Protein AF-A0A7R9TCS8-F1 (afdb_monomer_lite)

Structure (mmCIF, N/CA/C/O backbone):
data_AF-A0A7R9TCS8-F1
#
_entry.id   AF-A0A7R9TCS8-F1
#
loop_
_atom_site.group_PDB
_atom_site.id
_atom_site.type_symbol
_atom_site.label_atom_id
_atom_site.label_alt_id
_atom_site.label_comp_id
_atom_site.label_asym_id
_atom_site.label_entity_id
_atom_site.label_seq_id
_atom_site.pdbx_PDB_ins_code
_atom_site.Cartn_x
_atom_site.Cartn_y
_atom_site.Cartn_z
_atom_site.occupancy
_atom_site.B_iso_or_equiv
_atom_site.auth_seq_id
_atom_site.auth_comp_id
_atom_site.auth_asym_id
_atom_site.auth_atom_id
_atom_site.pdbx_PDB_model_num
ATOM 1 N N . ARG A 1 1 ? 1.137 2.058 -12.877 1.00 82.50 1 ARG A N 1
ATOM 2 C CA . ARG A 1 1 ? 1.632 2.777 -11.677 1.00 82.50 1 ARG A CA 1
ATOM 3 C C . ARG A 1 1 ? 0.858 2.220 -10.504 1.00 82.50 1 ARG A C 1
ATOM 5 O O . ARG A 1 1 ? -0.350 2.099 -10.652 1.00 82.50 1 ARG A O 1
ATOM 12 N N . ALA A 1 2 ? 1.526 1.914 -9.405 1.00 85.25 2 ALA A N 1
ATOM 13 C CA . ALA A 1 2 ? 0.893 1.427 -8.183 1.00 85.25 2 ALA A CA 1
ATOM 14 C C . ALA A 1 2 ? 1.321 2.301 -7.000 1.00 85.25 2 ALA A C 1
ATOM 16 O O . ALA A 1 2 ? 2.314 3.033 -7.096 1.00 85.25 2 ALA A O 1
ATOM 17 N N . ARG A 1 3 ? 0.555 2.250 -5.917 1.00 85.56 3 ARG A N 1
ATOM 18 C CA . ARG A 1 3 ? 0.885 2.845 -4.626 1.00 85.56 3 ARG A CA 1
ATOM 19 C C . ARG A 1 3 ? 1.028 1.732 -3.591 1.00 85.56 3 ARG A C 1
ATOM 21 O O . ARG A 1 3 ? 0.314 0.743 -3.680 1.00 85.56 3 ARG A O 1
ATOM 28 N N . GLY A 1 4 ? 1.934 1.895 -2.639 1.00 82.31 4 GLY A N 1
ATOM 29 C CA . GLY A 1 4 ? 2.115 0.989 -1.510 1.00 82.31 4 GLY A CA 1
ATOM 30 C C . GLY A 1 4 ? 2.381 1.741 -0.217 1.00 82.31 4 GLY A C 1
ATOM 31 O O . GLY A 1 4 ? 2.634 2.951 -0.235 1.00 82.31 4 GLY A O 1
ATOM 32 N N . GLU A 1 5 ? 2.355 1.025 0.899 1.00 81.56 5 GLU A N 1
ATOM 33 C CA . GLU A 1 5 ? 2.994 1.482 2.130 1.00 81.56 5 GLU A CA 1
ATOM 34 C C . GLU A 1 5 ? 4.493 1.706 1.919 1.00 81.56 5 GLU A C 1
ATOM 36 O O . GLU A 1 5 ? 5.115 1.235 0.956 1.00 81.56 5 GLU A O 1
ATOM 41 N N . SER A 1 6 ? 5.076 2.528 2.784 1.00 71.00 6 SER A N 1
ATOM 42 C CA . SER A 1 6 ? 6.460 2.964 2.621 1.00 71.00 6 SER A CA 1
ATOM 43 C C . SER A 1 6 ? 7.502 1.874 2.845 1.00 71.00 6 SER A C 1
ATOM 45 O O . SER A 1 6 ? 8.603 1.989 2.312 1.00 71.00 6 SER A O 1
ATOM 47 N N . ASP A 1 7 ? 7.161 0.838 3.594 1.00 76.00 7 ASP A N 1
ATOM 48 C CA . ASP A 1 7 ? 8.025 -0.274 3.985 1.00 76.00 7 ASP A CA 1
ATOM 49 C C . ASP A 1 7 ? 7.705 -1.583 3.245 1.00 76.00 7 ASP A C 1
ATOM 51 O O . ASP A 1 7 ? 8.452 -2.550 3.368 1.00 76.00 7 ASP A O 1
ATOM 55 N N . ALA A 1 8 ? 6.658 -1.608 2.414 1.00 83.06 8 ALA A N 1
ATOM 56 C CA . ALA A 1 8 ? 6.205 -2.834 1.764 1.00 83.06 8 ALA A CA 1
ATOM 57 C C . ALA A 1 8 ? 7.109 -3.311 0.610 1.00 83.06 8 ALA A C 1
ATOM 59 O O . ALA A 1 8 ? 7.072 -4.485 0.255 1.00 83.06 8 ALA A O 1
ATOM 60 N N . VAL A 1 9 ? 7.902 -2.436 -0.023 1.00 89.38 9 VAL A N 1
ATOM 61 C CA . VAL A 1 9 ? 8.717 -2.799 -1.202 1.00 89.38 9 VAL A CA 1
ATOM 62 C C . VAL A 1 9 ? 9.966 -3.587 -0.799 1.00 89.38 9 VAL A C 1
ATOM 64 O O . VAL A 1 9 ? 10.858 -3.053 -0.150 1.00 89.38 9 VAL A O 1
ATOM 67 N N . VAL A 1 10 ? 10.075 -4.832 -1.274 1.00 91.38 10 VAL A N 1
ATOM 68 C CA . VAL A 1 10 ? 11.218 -5.726 -1.006 1.00 91.38 10 VAL A CA 1
ATOM 69 C C . VAL A 1 10 ? 12.258 -5.672 -2.124 1.00 91.38 10 VAL A C 1
ATOM 71 O O . VAL A 1 10 ? 13.453 -5.532 -1.877 1.00 91.38 10 VAL A O 1
ATOM 74 N N . THR A 1 11 ? 11.816 -5.818 -3.374 1.00 93.62 11 THR A N 1
ATOM 75 C CA . THR A 1 11 ? 12.690 -5.765 -4.554 1.00 93.62 11 THR A CA 1
ATOM 76 C C . THR A 1 11 ? 11.913 -5.316 -5.785 1.00 93.62 11 THR A C 1
ATOM 78 O O . THR A 1 11 ? 10.683 -5.368 -5.813 1.00 93.62 11 THR A O 1
ATOM 81 N N . MET A 1 12 ? 12.627 -4.865 -6.812 1.00 94.06 12 MET A N 1
ATOM 82 C CA . MET A 1 12 ? 12.041 -4.353 -8.044 1.00 94.06 12 MET A CA 1
ATOM 83 C C . MET A 1 12 ? 12.911 -4.648 -9.263 1.00 94.06 12 MET A C 1
ATOM 85 O O . MET A 1 12 ? 14.133 -4.772 -9.173 1.00 94.06 12 MET A O 1
ATOM 89 N N . SER A 1 13 ? 12.267 -4.718 -10.424 1.00 94.56 13 SER A N 1
ATOM 90 C CA . SER A 1 13 ? 12.941 -4.820 -11.717 1.00 94.56 13 SER A CA 1
ATOM 91 C C . SER A 1 13 ? 13.807 -3.594 -12.010 1.00 94.56 13 SER A C 1
ATOM 93 O O . SER A 1 13 ? 13.505 -2.470 -11.602 1.00 94.56 13 SER A O 1
ATOM 95 N N . HIS A 1 14 ? 14.863 -3.792 -12.800 1.00 91.81 14 HIS A N 1
ATOM 96 C CA . HIS A 1 14 ? 15.723 -2.700 -13.246 1.00 91.81 14 HIS A CA 1
ATOM 97 C C . HIS A 1 14 ? 14.926 -1.631 -14.015 1.00 91.81 14 HIS A C 1
ATOM 99 O O . HIS A 1 14 ? 14.242 -1.926 -14.997 1.00 91.81 14 HIS A O 1
ATOM 105 N N . GLY A 1 15 ? 15.071 -0.370 -13.601 1.00 91.50 15 GLY A N 1
ATOM 106 C CA . GLY A 1 15 ? 14.414 0.782 -14.222 1.00 91.50 15 GLY A CA 1
ATOM 107 C C . GLY A 1 15 ? 13.009 1.087 -13.694 1.00 91.50 15 GLY A C 1
ATOM 108 O O . GLY A 1 15 ? 12.404 2.051 -14.159 1.00 91.50 15 GLY A O 1
ATOM 109 N N . VAL A 1 16 ? 12.494 0.306 -12.737 1.00 93.75 16 VAL A N 1
ATOM 110 C CA . VAL A 1 16 ? 11.336 0.713 -11.932 1.00 93.75 16 VAL A CA 1
ATOM 111 C C . VAL A 1 16 ? 11.760 1.847 -10.997 1.00 93.75 16 VAL A C 1
ATOM 113 O O . VAL A 1 16 ? 12.798 1.769 -10.345 1.00 93.75 16 VAL A O 1
ATOM 116 N N . ASP A 1 17 ? 10.955 2.907 -10.954 1.00 92.69 17 ASP A N 1
ATOM 117 C CA . ASP A 1 17 ? 11.151 4.066 -10.083 1.00 92.69 17 ASP A CA 1
ATOM 118 C C . ASP A 1 17 ? 10.211 3.977 -8.875 1.00 92.69 17 ASP A C 1
ATOM 120 O O . ASP A 1 17 ? 9.007 3.741 -9.036 1.00 92.69 17 ASP A O 1
ATOM 124 N N . VAL A 1 18 ? 10.756 4.188 -7.676 1.00 89.62 18 VAL A N 1
ATOM 125 C CA . VAL A 1 18 ? 10.011 4.205 -6.411 1.00 89.62 18 VAL A CA 1
ATOM 126 C C . VAL A 1 18 ? 10.223 5.555 -5.748 1.00 89.62 18 VAL A C 1
ATOM 128 O O . VAL A 1 18 ? 11.345 5.931 -5.416 1.00 89.62 18 VAL A O 1
ATOM 131 N N . LYS A 1 19 ? 9.132 6.292 -5.546 1.00 88.00 19 LYS A N 1
ATOM 132 C CA . LYS A 1 19 ? 9.154 7.616 -4.915 1.00 88.00 19 LYS A CA 1
ATOM 133 C C . LYS A 1 19 ? 8.256 7.645 -3.695 1.00 88.00 19 LYS A C 1
ATOM 135 O O . LYS A 1 19 ? 7.094 7.265 -3.784 1.00 88.00 19 LYS A O 1
ATOM 140 N N . ALA A 1 20 ? 8.767 8.150 -2.579 1.00 79.69 20 ALA A N 1
ATOM 141 C CA . ALA A 1 20 ? 7.933 8.465 -1.428 1.00 79.69 20 ALA A CA 1
ATOM 142 C C . ALA A 1 20 ? 7.022 9.660 -1.751 1.00 79.69 20 ALA A C 1
ATOM 144 O O . ALA A 1 20 ? 7.447 10.641 -2.365 1.00 79.69 20 ALA A O 1
ATOM 145 N N . ASN A 1 21 ? 5.765 9.574 -1.336 1.00 74.94 21 ASN A N 1
ATOM 146 C CA . ASN A 1 21 ? 4.741 10.585 -1.532 1.00 74.94 21 ASN A CA 1
ATOM 147 C C . ASN A 1 21 ? 4.007 10.831 -0.207 1.00 74.94 21 ASN A C 1
ATOM 149 O O . ASN A 1 21 ? 3.700 9.890 0.527 1.00 74.94 21 ASN A O 1
ATOM 153 N N . VAL A 1 22 ? 3.731 12.103 0.089 1.00 68.06 22 VAL A N 1
ATOM 154 C CA . VAL A 1 22 ? 3.039 12.542 1.306 1.00 68.06 22 VAL A CA 1
ATOM 155 C C . VAL A 1 22 ? 1.777 13.296 0.917 1.00 68.06 22 VAL A C 1
ATOM 157 O O . VAL A 1 22 ? 1.837 14.423 0.415 1.00 68.06 22 VAL A O 1
ATOM 160 N N . SER A 1 23 ? 0.622 12.698 1.194 1.00 64.12 23 SER A N 1
ATOM 161 C CA . SER A 1 23 ? -0.679 13.328 0.966 1.00 64.12 23 SER A CA 1
ATOM 162 C C . SER A 1 23 ? -0.907 14.485 1.957 1.00 64.12 23 SER A C 1
ATOM 164 O O . SER A 1 23 ? -0.940 14.291 3.177 1.00 64.12 23 SER A O 1
ATOM 166 N N . GLY A 1 24 ? -1.085 15.704 1.434 1.00 62.19 24 GLY A N 1
ATOM 167 C CA . GLY A 1 24 ? -1.342 16.921 2.227 1.00 62.19 24 GLY A CA 1
ATOM 168 C C . GLY A 1 24 ? -0.101 17.743 2.610 1.00 62.19 24 GLY A C 1
ATOM 169 O O . GLY A 1 24 ? -0.210 18.694 3.375 1.00 62.19 24 GLY A O 1
ATOM 170 N N . GLY A 1 25 ? 1.077 17.421 2.065 1.00 67.38 25 GLY A N 1
ATOM 171 C CA . GLY A 1 25 ? 2.315 18.169 2.307 1.00 67.38 25 GLY A CA 1
ATOM 172 C C . GLY A 1 25 ? 3.138 17.634 3.483 1.00 67.38 25 GLY A C 1
ATOM 173 O O . GLY A 1 25 ? 2.615 17.058 4.435 1.00 67.38 25 GLY A O 1
ATOM 174 N N . VAL A 1 26 ? 4.458 17.825 3.407 1.00 67.31 26 VAL A N 1
ATOM 175 C CA . VAL A 1 26 ? 5.445 17.164 4.282 1.00 67.31 26 VAL A CA 1
ATOM 176 C C . VAL A 1 26 ? 5.226 17.478 5.766 1.00 67.31 26 VAL A C 1
ATOM 178 O O . VAL A 1 26 ? 5.212 16.563 6.582 1.00 67.31 26 VAL A O 1
ATOM 181 N N . LEU A 1 27 ? 4.990 18.746 6.122 1.00 69.69 27 LEU A N 1
ATOM 182 C CA . LEU A 1 27 ? 4.772 19.155 7.518 1.00 69.69 27 LEU A CA 1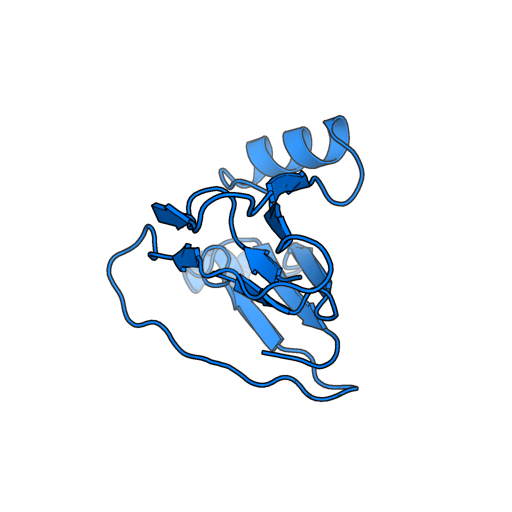
ATOM 183 C C . LEU A 1 27 ? 3.486 18.565 8.109 1.00 69.69 27 LEU A C 1
ATOM 185 O O . LEU A 1 27 ? 3.482 18.108 9.248 1.00 69.69 27 LEU A O 1
ATOM 189 N N . GLN A 1 28 ? 2.403 18.546 7.328 1.00 71.69 28 GLN A N 1
ATOM 190 C CA . GLN A 1 28 ? 1.130 17.985 7.771 1.00 71.69 28 GLN A CA 1
ATOM 191 C C . GLN A 1 28 ? 1.208 16.456 7.890 1.00 71.69 28 GLN A C 1
ATOM 193 O O . GLN A 1 28 ? 0.662 15.887 8.832 1.00 71.69 28 GLN A O 1
ATOM 198 N N . GLY A 1 29 ? 1.917 15.796 6.967 1.00 70.75 29 GLY A N 1
ATOM 199 C CA . GLY A 1 29 ? 2.186 14.359 7.024 1.00 70.75 29 GLY A CA 1
ATOM 200 C C . GLY A 1 29 ? 3.013 13.961 8.245 1.00 70.75 29 GLY A C 1
ATOM 201 O O . GLY A 1 29 ? 2.616 13.057 8.971 1.00 70.75 29 GLY A O 1
ATOM 202 N N . LEU A 1 30 ? 4.098 14.690 8.530 1.00 69.44 30 LEU A N 1
ATOM 203 C CA . LEU A 1 30 ? 4.938 14.458 9.711 1.00 69.44 30 LEU A CA 1
ATOM 204 C C . LEU A 1 30 ? 4.178 14.679 11.024 1.00 69.44 30 LEU A C 1
ATOM 206 O O . LEU A 1 30 ? 4.292 13.863 11.936 1.00 69.44 30 LEU A O 1
ATOM 210 N N . ALA A 1 31 ? 3.376 15.746 11.114 1.00 72.38 31 ALA A N 1
ATOM 211 C CA . ALA A 1 31 ? 2.561 16.016 12.296 1.00 72.38 31 ALA A CA 1
ATOM 212 C C . ALA A 1 31 ? 1.556 14.888 12.562 1.00 72.38 31 ALA A C 1
ATOM 214 O O . ALA A 1 31 ? 1.409 14.463 13.704 1.00 72.38 31 ALA A O 1
ATOM 215 N N . ARG A 1 32 ? 0.903 14.355 11.519 1.00 68.06 32 ARG A N 1
ATOM 216 C CA . ARG A 1 32 ? 0.030 13.185 11.676 1.00 68.06 32 ARG A CA 1
ATOM 217 C C . ARG A 1 32 ? 0.829 11.950 12.083 1.00 68.06 32 ARG A C 1
ATOM 219 O O . ARG A 1 32 ? 0.437 11.304 13.044 1.00 68.06 32 ARG A O 1
ATOM 226 N N . SER A 1 33 ? 1.955 11.662 11.426 1.00 70.81 33 SER A N 1
ATOM 227 C CA . SER A 1 33 ? 2.766 10.466 11.715 1.00 70.81 33 SER A CA 1
ATOM 228 C C . SER A 1 33 ? 3.242 10.414 13.159 1.00 70.81 33 SER A C 1
ATOM 230 O O . SER A 1 33 ? 3.238 9.357 13.779 1.00 70.81 33 SER A O 1
ATOM 232 N N . PHE A 1 34 ? 3.599 11.567 13.722 1.00 66.56 34 PHE A N 1
ATOM 233 C CA . PHE A 1 34 ? 3.981 11.661 15.124 1.00 66.56 34 PHE A CA 1
ATOM 234 C C . PHE A 1 34 ? 2.807 11.404 16.084 1.00 66.56 34 PHE A C 1
ATOM 236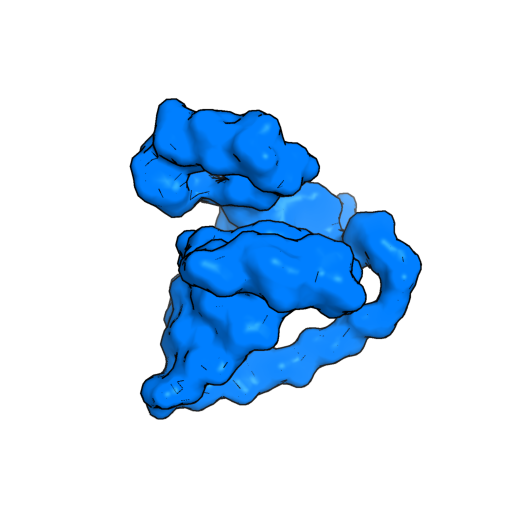 O O . PHE A 1 34 ? 3.002 10.838 17.154 1.00 66.56 34 PHE A O 1
ATOM 243 N N . LEU A 1 35 ? 1.586 11.801 15.711 1.00 64.94 35 LEU A N 1
ATOM 244 C CA . LEU A 1 35 ? 0.388 11.623 16.538 1.00 64.94 35 LEU A CA 1
ATOM 245 C C . LEU A 1 35 ? -0.180 10.202 16.481 1.00 64.94 35 LEU A C 1
ATOM 247 O O . LEU A 1 35 ? -0.771 9.754 17.460 1.00 64.94 35 LEU A O 1
ATOM 251 N N . THR A 1 36 ? -0.039 9.510 15.350 1.00 61.34 36 THR A N 1
ATOM 252 C CA . THR A 1 36 ? -0.610 8.165 15.165 1.00 61.34 36 THR A CA 1
ATOM 253 C C . THR A 1 36 ? 0.415 7.052 15.329 1.00 61.34 36 THR A C 1
ATOM 255 O O . THR A 1 36 ? 0.040 5.888 15.331 1.00 61.34 36 THR A O 1
ATOM 258 N N . SER A 1 37 ? 1.697 7.401 15.487 1.00 57.56 37 SER A N 1
ATOM 259 C CA . SER A 1 37 ? 2.819 6.458 15.502 1.00 57.56 37 SER A CA 1
ATOM 260 C C . SER A 1 37 ? 2.936 5.610 14.222 1.00 57.56 37 SER A C 1
ATOM 262 O O . SER A 1 37 ? 3.573 4.559 14.242 1.00 57.56 37 SER A O 1
ATOM 264 N N . GLU A 1 38 ? 2.363 6.071 13.106 1.00 61.00 38 GLU A N 1
ATOM 265 C CA . GLU A 1 38 ? 2.347 5.358 11.823 1.00 61.00 38 GLU A CA 1
ATOM 266 C C . GLU A 1 38 ? 2.906 6.217 10.691 1.00 61.00 38 GLU A C 1
ATOM 268 O O . GLU A 1 38 ? 2.854 7.451 10.708 1.00 61.00 38 GLU A O 1
ATOM 273 N N . SER A 1 39 ? 3.454 5.564 9.670 1.00 61.09 39 SER A N 1
ATOM 274 C CA . SER A 1 39 ? 4.007 6.237 8.498 1.00 61.09 39 SER A CA 1
ATOM 275 C C . SER A 1 39 ? 2.883 6.632 7.530 1.00 61.09 39 SER A C 1
ATOM 277 O O . SER A 1 39 ? 2.336 5.784 6.839 1.00 61.09 39 SER A O 1
ATOM 279 N N . PHE A 1 40 ? 2.563 7.930 7.407 1.00 63.69 40 PHE A N 1
ATOM 280 C CA . PHE A 1 40 ? 1.651 8.442 6.358 1.00 63.69 40 PHE A CA 1
ATOM 281 C C . PHE A 1 40 ? 2.358 8.685 5.022 1.00 63.69 40 PHE A C 1
ATOM 283 O O . PHE A 1 40 ? 1.867 9.415 4.152 1.00 63.69 40 PHE A O 1
ATOM 290 N N . PHE A 1 41 ? 3.545 8.114 4.876 1.00 71.44 41 PHE A N 1
ATOM 291 C CA . PHE A 1 41 ? 4.272 8.101 3.630 1.00 71.44 41 PHE A CA 1
ATOM 292 C C . PHE A 1 41 ? 3.765 6.907 2.829 1.00 71.44 41 PHE A C 1
ATOM 294 O O . PHE A 1 41 ? 3.683 5.787 3.325 1.00 71.44 41 PHE A O 1
ATOM 301 N N . THR A 1 42 ? 3.390 7.165 1.582 1.00 77.81 42 THR A N 1
ATOM 302 C CA . THR A 1 42 ? 3.073 6.103 0.627 1.00 77.81 42 THR A CA 1
ATOM 303 C C . THR A 1 42 ? 4.169 6.068 -0.417 1.00 77.81 42 THR A C 1
ATOM 305 O O . THR A 1 42 ? 4.712 7.106 -0.796 1.00 77.81 42 THR A O 1
ATOM 308 N N . THR A 1 43 ? 4.523 4.890 -0.900 1.00 85.50 43 THR A N 1
ATOM 309 C CA . THR A 1 43 ? 5.425 4.753 -2.038 1.00 85.50 43 THR A CA 1
ATOM 310 C C . THR A 1 43 ? 4.617 4.733 -3.321 1.00 85.50 43 THR A C 1
ATOM 312 O O . THR A 1 43 ? 3.572 4.099 -3.417 1.00 85.50 43 THR A O 1
ATOM 315 N N . GLN A 1 44 ? 5.087 5.448 -4.335 1.00 89.31 44 GLN A N 1
ATOM 316 C CA . GLN A 1 44 ? 4.572 5.360 -5.688 1.00 89.31 44 GLN A CA 1
ATOM 317 C C . GLN A 1 44 ? 5.572 4.599 -6.546 1.00 89.31 44 GLN A C 1
ATOM 319 O O . GLN A 1 44 ? 6.713 5.027 -6.712 1.00 89.31 44 GLN A O 1
ATOM 324 N N . VAL A 1 45 ? 5.103 3.503 -7.132 1.00 91.25 45 VAL A N 1
ATOM 325 C CA . VAL A 1 45 ? 5.869 2.627 -8.013 1.00 91.25 45 VAL A CA 1
ATOM 326 C C . VAL A 1 45 ? 5.501 2.912 -9.467 1.00 91.25 45 VAL A C 1
ATOM 328 O O . VAL A 1 45 ? 4.325 2.871 -9.863 1.00 91.25 45 VAL A O 1
ATOM 331 N N . T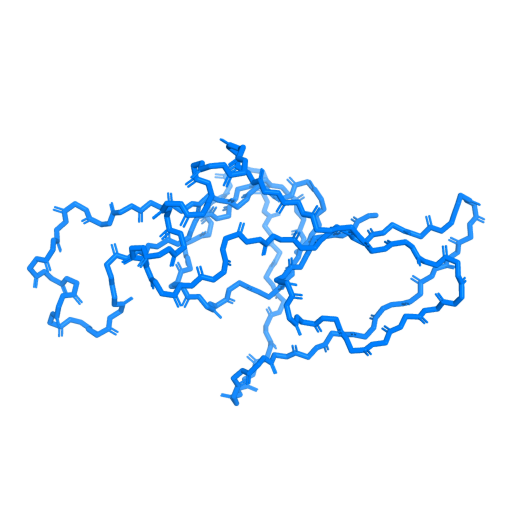HR A 1 46 ? 6.511 3.184 -10.292 1.00 93.25 46 THR A N 1
ATOM 332 C CA . THR A 1 46 ? 6.344 3.488 -11.717 1.00 93.25 46 THR A CA 1
ATOM 333 C C . THR A 1 46 ? 7.288 2.648 -12.571 1.00 93.25 46 THR A C 1
ATOM 335 O O . THR A 1 46 ? 8.503 2.771 -12.474 1.00 93.25 46 THR A O 1
ATOM 338 N N . ALA A 1 47 ? 6.719 1.815 -13.445 1.00 93.00 47 ALA A N 1
ATOM 339 C CA . ALA A 1 47 ? 7.479 1.085 -14.455 1.00 93.00 47 ALA A CA 1
ATOM 340 C C . ALA A 1 47 ? 8.021 2.035 -15.548 1.00 93.00 47 ALA A C 1
ATOM 342 O O . ALA A 1 47 ? 7.393 3.070 -15.819 1.00 93.00 47 ALA A O 1
ATOM 343 N N . PRO A 1 48 ? 9.147 1.690 -16.203 1.00 90.94 48 PRO A N 1
ATOM 344 C CA . PRO A 1 48 ? 9.673 2.468 -17.316 1.00 90.94 48 PRO A CA 1
ATOM 345 C C . PRO A 1 48 ? 8.670 2.556 -18.473 1.00 90.94 48 PRO A C 1
ATOM 347 O O . PRO A 1 48 ? 7.904 1.630 -18.740 1.00 90.94 48 PRO A O 1
ATOM 350 N N . ALA A 1 49 ? 8.687 3.677 -19.196 1.00 89.75 49 ALA A N 1
ATOM 351 C CA . ALA A 1 49 ? 7.770 3.896 -20.310 1.00 89.75 49 ALA A CA 1
ATOM 352 C C . ALA A 1 49 ? 7.887 2.781 -21.366 1.00 89.75 49 ALA A C 1
ATOM 354 O O . ALA A 1 49 ? 8.980 2.465 -21.838 1.00 89.75 49 ALA A O 1
ATOM 355 N N . GLY A 1 50 ? 6.744 2.193 -21.732 1.00 89.44 50 GLY A N 1
ATOM 356 C CA . GLY A 1 50 ? 6.658 1.159 -22.765 1.00 89.44 50 GLY A CA 1
ATOM 357 C C . GLY A 1 50 ? 7.264 -0.198 -22.388 1.00 89.44 50 GLY A C 1
ATOM 358 O O . GLY A 1 50 ? 7.405 -1.040 -23.272 1.00 89.44 50 GLY A O 1
ATOM 359 N N . LYS A 1 51 ? 7.631 -0.429 -21.119 1.00 91.19 51 LYS A N 1
ATOM 360 C CA . LYS A 1 51 ? 8.176 -1.711 -20.649 1.00 91.19 51 LYS A CA 1
ATOM 361 C C . LYS A 1 51 ? 7.435 -2.204 -19.402 1.00 91.19 51 LYS A C 1
ATOM 363 O O . LYS A 1 51 ? 7.089 -1.386 -18.548 1.00 91.19 51 LYS A O 1
ATOM 368 N N . PRO A 1 52 ? 7.196 -3.521 -19.270 1.00 91.00 52 PRO A N 1
ATOM 369 C CA . PRO A 1 52 ? 6.747 -4.083 -18.004 1.00 91.00 52 PRO A CA 1
ATOM 370 C C . PRO A 1 52 ? 7.850 -3.940 -16.947 1.00 91.00 52 PRO A C 1
ATOM 372 O O . PRO A 1 52 ? 9.034 -3.829 -17.272 1.00 91.00 52 PRO A O 1
ATOM 375 N N . GLY A 1 53 ? 7.451 -3.939 -15.681 1.00 91.88 53 GLY A N 1
ATOM 376 C CA . GLY A 1 53 ? 8.363 -3.954 -14.550 1.00 91.88 53 GLY A CA 1
ATOM 377 C C . GLY A 1 53 ? 7.663 -4.564 -13.349 1.00 91.88 53 GLY A C 1
ATOM 378 O O . GLY A 1 53 ? 6.518 -4.213 -13.068 1.00 91.88 53 GLY A O 1
ATOM 379 N N . ASP A 1 54 ? 8.366 -5.454 -12.663 1.00 92.69 54 ASP A N 1
ATOM 380 C CA . ASP A 1 54 ? 7.837 -6.171 -11.510 1.00 92.69 54 ASP A CA 1
ATOM 381 C C . ASP A 1 54 ? 8.332 -5.539 -10.211 1.00 92.69 54 ASP A C 1
ATOM 383 O O . ASP A 1 54 ? 9.469 -5.059 -10.133 1.00 92.69 54 ASP A O 1
ATOM 387 N N . VAL A 1 55 ? 7.481 -5.577 -9.188 1.00 92.94 55 VAL A N 1
ATOM 388 C CA . VAL A 1 55 ? 7.819 -5.229 -7.807 1.00 92.94 55 VAL A CA 1
ATOM 389 C C . VAL A 1 55 ? 7.320 -6.328 -6.892 1.00 92.94 55 VAL A C 1
ATOM 391 O O . VAL A 1 55 ? 6.181 -6.776 -7.015 1.00 92.94 55 VAL A O 1
ATOM 394 N N . LEU A 1 56 ? 8.181 -6.744 -5.970 1.00 93.19 56 LEU A N 1
ATOM 395 C CA . LEU A 1 56 ? 7.824 -7.643 -4.890 1.00 93.19 56 LEU A CA 1
ATOM 396 C C . LEU A 1 56 ? 7.496 -6.819 -3.651 1.00 93.19 56 LEU A C 1
ATOM 398 O O . LEU A 1 56 ? 8.299 -5.981 -3.230 1.00 93.19 56 LEU A O 1
ATOM 402 N N . LEU A 1 57 ? 6.334 -7.098 -3.072 1.00 90.88 57 LEU A N 1
ATOM 403 C CA . LEU A 1 57 ? 5.880 -6.488 -1.836 1.00 90.88 57 LEU A CA 1
ATOM 404 C C . LEU A 1 57 ? 5.785 -7.542 -0.726 1.00 90.88 57 LEU A C 1
ATOM 406 O O . LEU A 1 57 ? 5.433 -8.690 -1.003 1.00 90.88 57 LEU A O 1
ATOM 410 N N . ALA A 1 58 ? 6.051 -7.151 0.515 1.00 89.88 58 ALA A N 1
ATOM 411 C CA . ALA A 1 58 ? 5.816 -7.965 1.703 1.00 89.88 58 ALA A CA 1
ATOM 412 C C . ALA A 1 58 ? 5.117 -7.132 2.779 1.00 89.88 58 ALA A C 1
ATOM 414 O O . ALA A 1 58 ? 5.394 -5.944 2.914 1.00 89.88 58 ALA A O 1
ATOM 415 N N . ALA A 1 59 ? 4.209 -7.762 3.523 1.00 85.62 59 ALA A N 1
ATOM 416 C CA . ALA A 1 59 ? 3.637 -7.154 4.716 1.00 85.62 59 ALA A CA 1
ATOM 417 C C . ALA A 1 59 ? 4.708 -7.073 5.814 1.00 85.62 59 ALA A C 1
ATOM 419 O O . ALA A 1 59 ? 5.519 -7.993 5.959 1.00 85.62 59 ALA A O 1
ATOM 420 N N . SER A 1 60 ? 4.706 -5.980 6.572 1.00 79.06 60 SER A N 1
ATOM 421 C CA . SER A 1 60 ? 5.567 -5.791 7.744 1.00 79.06 60 SER A CA 1
ATOM 422 C C . SER A 1 60 ? 5.120 -6.663 8.921 1.00 79.06 60 SER A C 1
ATOM 424 O O . SER A 1 60 ? 5.961 -7.181 9.659 1.00 79.06 60 SER A O 1
ATOM 426 N N . ASP A 1 61 ? 3.811 -6.900 9.035 1.00 82.56 61 ASP A N 1
ATOM 427 C CA . ASP A 1 61 ? 3.211 -7.726 10.077 1.00 82.56 61 ASP A CA 1
ATOM 428 C C . ASP A 1 61 ? 2.932 -9.174 9.623 1.00 82.56 61 ASP A C 1
ATOM 430 O O . ASP A 1 61 ? 2.555 -9.421 8.470 1.00 82.56 61 ASP A O 1
ATOM 434 N N . PRO A 1 62 ? 3.056 -10.170 10.525 1.00 85.31 62 PRO A N 1
ATOM 435 C CA . PRO A 1 62 ? 2.658 -11.544 10.240 1.00 85.31 62 PRO A CA 1
ATOM 436 C C . PRO A 1 62 ? 1.155 -11.644 9.954 1.00 85.31 62 PRO A C 1
ATOM 438 O O . PRO A 1 62 ? 0.325 -11.315 10.801 1.00 85.31 62 PRO A O 1
ATOM 441 N N . GLY A 1 63 ? 0.788 -12.171 8.787 1.00 88.06 63 GLY A N 1
ATOM 442 C CA . GLY A 1 63 ? -0.617 -12.298 8.418 1.00 88.06 63 GLY A CA 1
ATOM 443 C C . GLY A 1 63 ? -0.846 -12.817 7.004 1.00 88.06 63 GLY A C 1
ATOM 444 O O . GLY A 1 63 ? 0.068 -13.294 6.331 1.00 88.06 63 GLY A O 1
ATOM 445 N N . GLY A 1 64 ? -2.105 -12.747 6.574 1.00 90.31 64 GLY A N 1
ATOM 446 C CA . GLY A 1 64 ? -2.515 -13.040 5.204 1.00 90.31 64 GLY A CA 1
ATOM 447 C C . GLY A 1 64 ? -2.696 -11.760 4.395 1.00 90.31 64 GLY A C 1
ATOM 448 O O . GLY A 1 64 ? -3.156 -10.752 4.922 1.00 90.31 64 GLY A O 1
ATOM 449 N N . ILE A 1 65 ? -2.380 -11.821 3.103 1.00 91.44 65 ILE A N 1
ATOM 450 C CA . ILE A 1 65 ? -2.639 -10.734 2.153 1.00 91.44 65 ILE A CA 1
ATOM 451 C C . ILE A 1 65 ? -3.913 -11.071 1.379 1.00 91.44 65 ILE A C 1
ATOM 453 O O . ILE A 1 65 ? -4.047 -12.174 0.844 1.00 91.44 65 ILE A O 1
ATOM 457 N N . VAL A 1 66 ? -4.838 -10.115 1.300 1.00 93.12 66 VAL A N 1
ATOM 458 C CA . VAL A 1 66 ? -6.094 -10.252 0.555 1.00 93.12 66 VAL A CA 1
ATOM 459 C C . VAL A 1 66 ? -6.171 -9.158 -0.500 1.00 93.12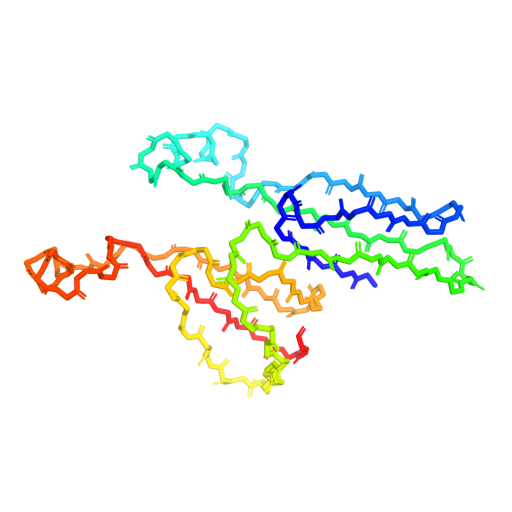 66 VAL A C 1
ATOM 461 O O . VAL A 1 66 ? -6.037 -7.978 -0.193 1.00 93.12 66 VAL A O 1
ATOM 464 N N . LEU A 1 67 ? -6.420 -9.553 -1.748 1.00 93.81 67 LEU A N 1
ATOM 465 C CA . LEU A 1 67 ? -6.709 -8.619 -2.833 1.00 93.81 67 LEU A CA 1
ATOM 466 C C . LEU A 1 67 ? -8.190 -8.243 -2.782 1.00 93.81 67 LEU A C 1
ATOM 468 O O . LEU A 1 67 ? -9.053 -9.116 -2.905 1.00 93.81 67 LEU A O 1
ATOM 472 N N . HIS A 1 68 ? -8.484 -6.954 -2.635 1.00 95.06 68 HIS A N 1
ATOM 473 C CA . HIS A 1 68 ? -9.850 -6.445 -2.627 1.00 95.06 68 HIS A CA 1
ATOM 474 C C . HIS A 1 68 ? -10.079 -5.536 -3.831 1.00 95.06 68 HIS A C 1
ATOM 476 O O . HIS A 1 68 ? -9.452 -4.493 -3.961 1.00 95.06 68 HIS A O 1
ATOM 482 N N . ARG A 1 69 ? -10.991 -5.923 -4.726 1.00 95.75 69 ARG A N 1
ATOM 483 C CA . ARG A 1 69 ? -11.336 -5.103 -5.889 1.00 95.75 69 ARG A CA 1
ATOM 484 C C . ARG A 1 69 ? -12.406 -4.088 -5.508 1.00 95.75 69 ARG A C 1
ATOM 486 O O . ARG A 1 69 ? -13.513 -4.490 -5.173 1.00 95.75 69 ARG A O 1
ATOM 493 N N . LEU A 1 70 ? -12.087 -2.808 -5.658 1.00 96.12 70 LEU A N 1
ATOM 494 C CA . LEU A 1 70 ? -12.991 -1.692 -5.410 1.00 96.12 70 LEU A CA 1
ATOM 495 C C . LEU A 1 70 ? -13.650 -1.224 -6.715 1.00 96.12 70 LEU A C 1
ATOM 497 O O . LEU A 1 70 ? -12.972 -1.021 -7.731 1.00 96.12 70 LEU A O 1
ATOM 501 N N . GLN A 1 71 ? -14.968 -1.038 -6.700 1.00 95.56 71 GLN A N 1
ATOM 502 C CA . GLN A 1 71 ? -15.729 -0.443 -7.799 1.00 95.56 71 GLN A CA 1
ATOM 503 C C . GLN A 1 71 ? -16.020 1.039 -7.549 1.00 95.56 71 GLN A C 1
ATOM 505 O O . GLN A 1 71 ? -16.033 1.527 -6.422 1.00 95.56 71 GLN A O 1
ATOM 510 N N . ARG A 1 72 ? -16.312 1.782 -8.626 1.00 92.38 72 ARG A N 1
ATOM 511 C CA . ARG A 1 72 ? -16.671 3.203 -8.507 1.00 92.38 72 ARG A CA 1
ATOM 512 C C . ARG A 1 72 ? -17.906 3.372 -7.621 1.00 92.38 72 ARG A C 1
ATOM 514 O O . ARG A 1 72 ? -18.958 2.827 -7.933 1.00 92.38 72 ARG A O 1
ATOM 521 N N . GLY A 1 73 ? -17.781 4.214 -6.598 1.00 91.12 73 GLY A N 1
ATOM 522 C CA . GLY A 1 73 ? -18.851 4.488 -5.636 1.00 91.12 73 GLY A CA 1
ATOM 523 C C . GLY A 1 73 ? -18.831 3.574 -4.411 1.00 91.12 73 GLY A C 1
ATOM 524 O O . GLY A 1 73 ? -19.624 3.798 -3.502 1.00 91.12 73 GLY A O 1
ATOM 525 N N . GLU A 1 74 ? -17.929 2.591 -4.366 1.00 93.19 74 GLU A N 1
ATOM 526 C C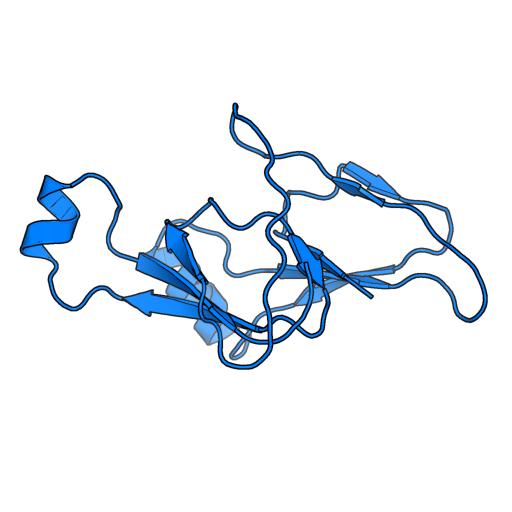A . GLU A 1 74 ? -17.652 1.813 -3.164 1.00 93.19 74 GLU A CA 1
ATOM 527 C C . GLU A 1 74 ? -16.578 2.494 -2.310 1.00 93.19 74 GLU A C 1
ATOM 529 O O . GLU A 1 74 ? -15.626 3.097 -2.816 1.00 93.19 74 GLU A O 1
ATOM 534 N N . ASP A 1 75 ? -16.741 2.339 -1.000 1.00 91.31 75 ASP A N 1
ATOM 535 C CA . ASP A 1 75 ? -15.774 2.733 0.012 1.00 91.31 75 ASP A CA 1
ATOM 536 C C . ASP A 1 75 ? -15.331 1.473 0.756 1.00 91.31 75 ASP A C 1
ATOM 538 O O . ASP A 1 75 ? -16.172 0.702 1.225 1.00 91.31 75 ASP A O 1
ATOM 542 N N . LEU A 1 76 ? -14.024 1.310 0.939 1.00 92.50 76 LEU A N 1
ATOM 543 C CA . LEU A 1 76 ? -13.477 0.304 1.842 1.00 92.50 76 LEU A CA 1
ATOM 544 C C . LEU A 1 76 ? -12.888 0.998 3.069 1.00 92.50 76 LEU A C 1
ATOM 546 O O . LEU A 1 76 ? -12.000 1.842 2.950 1.00 92.50 76 LEU A O 1
ATOM 550 N N . LEU A 1 77 ? -13.393 0.639 4.249 1.00 90.19 77 LEU A N 1
ATOM 551 C CA . LEU A 1 77 ? -12.825 1.062 5.525 1.00 90.19 77 LEU A CA 1
ATOM 552 C C . LEU A 1 77 ? -11.828 0.015 6.007 1.00 90.19 77 LEU A C 1
ATOM 554 O O . LEU A 1 77 ? -12.144 -1.171 6.074 1.00 90.19 77 LEU A O 1
ATOM 558 N N . LEU A 1 78 ? -10.637 0.479 6.354 1.00 87.31 78 LEU A N 1
ATOM 559 C CA . LEU A 1 78 ? -9.515 -0.328 6.803 1.00 87.31 78 LEU A CA 1
ATOM 560 C C . LEU A 1 78 ? -9.073 0.187 8.171 1.00 87.31 78 LEU A C 1
ATOM 562 O O . LEU A 1 78 ? -9.047 1.396 8.415 1.00 87.31 78 LEU A O 1
ATOM 566 N N . THR A 1 79 ? -8.724 -0.723 9.075 1.00 82.31 79 THR A N 1
ATOM 567 C CA . THR A 1 79 ? -7.951 -0.336 10.256 1.00 82.31 79 THR A CA 1
ATOM 568 C C . THR A 1 79 ? -6.575 0.117 9.806 1.00 82.31 79 THR A C 1
ATOM 570 O O . THR A 1 79 ? -6.083 -0.300 8.753 1.00 82.31 79 THR A O 1
ATOM 573 N N . SER A 1 80 ? -5.955 0.984 10.589 1.00 75.81 80 SER A N 1
ATOM 574 C CA . SER A 1 80 ? -4.610 1.417 10.255 1.00 75.81 80 SER A CA 1
ATOM 575 C C . SER A 1 80 ? -3.621 0.239 10.253 1.00 75.81 80 SER A C 1
ATOM 577 O O . SER A 1 80 ? -3.831 -0.742 10.969 1.00 75.81 80 SER A O 1
ATOM 579 N N . GLY A 1 81 ? -2.640 0.279 9.347 1.00 77.62 81 GLY A N 1
ATOM 580 C CA . GLY A 1 81 ? -1.723 -0.834 9.049 1.00 77.62 81 GLY A CA 1
ATOM 581 C C . GLY A 1 81 ? -2.307 -1.977 8.200 1.00 77.62 81 GLY A C 1
ATOM 582 O O . GLY A 1 81 ? -1.587 -2.892 7.821 1.00 77.62 81 GLY A O 1
ATOM 583 N N . ALA A 1 82 ? -3.607 -1.964 7.867 1.00 86.19 82 ALA A N 1
ATOM 584 C CA . ALA A 1 82 ? -4.202 -3.014 7.025 1.00 86.19 82 ALA A CA 1
ATOM 585 C C . ALA A 1 82 ? -4.076 -2.747 5.511 1.00 86.19 82 ALA A C 1
ATOM 587 O O . ALA A 1 82 ? -4.302 -3.649 4.702 1.00 86.19 82 ALA A O 1
ATOM 588 N N . TYR A 1 83 ? -3.774 -1.511 5.103 1.00 87.69 83 TYR A N 1
ATOM 589 C CA . TYR A 1 83 ? -3.606 -1.157 3.693 1.00 87.69 83 TYR A CA 1
ATOM 590 C C . TYR A 1 83 ? -2.171 -1.428 3.250 1.00 87.69 83 TYR A C 1
ATOM 592 O O . TYR A 1 83 ? -1.287 -0.722 3.680 1.00 87.69 83 TYR A O 1
ATOM 600 N N . MET A 1 84 ? -1.934 -2.352 2.321 1.00 89.19 84 MET A N 1
ATOM 601 C CA . MET A 1 84 ? -0.567 -2.654 1.868 1.00 89.19 84 MET A CA 1
ATOM 602 C C . MET A 1 84 ? -0.203 -1.961 0.548 1.00 89.19 84 MET A C 1
ATOM 604 O O . MET A 1 84 ? 0.868 -1.368 0.408 1.00 89.19 84 MET A O 1
ATOM 608 N N . ALA A 1 85 ? -1.074 -2.064 -0.457 1.00 91.50 85 ALA A N 1
ATOM 609 C CA . ALA A 1 85 ? -0.875 -1.486 -1.780 1.00 91.50 85 ALA A CA 1
ATOM 610 C C . ALA A 1 85 ? -2.181 -1.413 -2.565 1.00 91.50 85 ALA A C 1
ATOM 612 O O . ALA A 1 85 ? -3.159 -2.066 -2.215 1.00 91.50 85 ALA A O 1
ATOM 613 N N . GLY A 1 86 ? -2.174 -0.627 -3.638 1.00 92.75 86 GLY A N 1
ATOM 614 C CA . GLY A 1 86 ? -3.252 -0.604 -4.611 1.00 92.75 86 GLY A CA 1
ATOM 615 C C . GLY A 1 86 ? -2.939 0.221 -5.856 1.00 92.75 86 GLY A C 1
ATOM 616 O O . GLY A 1 86 ? -1.882 0.851 -5.988 1.00 92.75 86 GLY A O 1
ATOM 617 N N . ASP A 1 87 ? -3.875 0.220 -6.795 1.00 92.94 87 ASP A N 1
ATOM 618 C CA . ASP A 1 87 ? -3.804 1.003 -8.020 1.00 92.94 87 ASP A CA 1
ATOM 619 C C . ASP A 1 87 ? -3.712 2.505 -7.725 1.00 92.94 87 ASP A C 1
ATOM 621 O O . ASP A 1 87 ? -4.310 3.036 -6.792 1.00 92.94 87 ASP A O 1
ATOM 625 N N . ALA A 1 88 ? -3.012 3.249 -8.587 1.00 88.44 88 ALA A N 1
ATOM 626 C CA . ALA A 1 88 ? -2.890 4.704 -8.438 1.00 88.44 88 ALA A CA 1
ATOM 627 C C . ALA A 1 88 ? -4.233 5.464 -8.547 1.00 88.44 88 ALA A C 1
ATOM 629 O O . ALA A 1 88 ? -4.277 6.653 -8.232 1.00 88.44 88 ALA A O 1
ATOM 630 N N . SER A 1 89 ? -5.292 4.807 -9.033 1.00 90.06 89 SER A N 1
ATOM 631 C CA . SER A 1 89 ? -6.667 5.316 -9.099 1.00 90.06 89 SER A CA 1
ATOM 632 C C . SER A 1 89 ? -7.461 5.130 -7.804 1.00 90.06 89 SER A C 1
ATOM 634 O O . SER A 1 89 ? -8.575 5.648 -7.719 1.00 90.06 89 SER A O 1
ATOM 636 N N . VAL A 1 90 ? -6.923 4.397 -6.826 1.00 90.69 90 VAL A N 1
ATOM 637 C CA . VAL A 1 90 ? -7.508 4.250 -5.493 1.00 90.69 90 VAL A CA 1
ATOM 638 C C . VAL A 1 90 ? -6.896 5.311 -4.583 1.00 90.69 90 VAL A C 1
ATOM 640 O O . VAL A 1 90 ? -5.692 5.331 -4.320 1.00 90.69 90 VAL A O 1
ATOM 643 N N . GLU A 1 91 ? -7.731 6.237 -4.127 1.00 87.00 91 GLU A N 1
ATOM 644 C CA . GLU A 1 91 ? -7.362 7.241 -3.142 1.00 87.00 91 GLU A CA 1
ATOM 645 C C . GLU A 1 91 ? -7.541 6.663 -1.742 1.00 87.00 91 GLU A C 1
ATOM 647 O O . GLU A 1 91 ? -8.591 6.108 -1.426 1.00 87.00 91 GLU A O 1
ATOM 652 N N . VAL A 1 92 ? -6.517 6.815 -0.903 1.00 84.69 92 VAL A N 1
ATOM 653 C CA . VAL A 1 92 ? -6.545 6.370 0.489 1.00 84.69 92 VAL A CA 1
ATOM 654 C C . VAL A 1 92 ? -6.354 7.574 1.399 1.00 84.69 92 VAL A C 1
ATOM 656 O O . VAL A 1 92 ? -5.336 8.269 1.321 1.00 84.69 92 VAL A O 1
ATOM 659 N N . THR A 1 93 ? -7.343 7.823 2.251 1.00 81.00 93 THR A N 1
ATOM 660 C CA . THR A 1 93 ? -7.343 8.900 3.246 1.00 81.00 93 THR A CA 1
ATOM 661 C C . THR A 1 93 ? -7.399 8.324 4.656 1.00 81.00 93 THR A C 1
ATOM 663 O O . THR A 1 93 ? -7.839 7.197 4.856 1.00 81.00 93 THR A O 1
ATOM 666 N N . SER A 1 94 ? -6.947 9.094 5.645 1.00 76.19 94 SER A N 1
ATOM 667 C CA . SER A 1 94 ? -7.068 8.739 7.062 1.00 76.19 94 SER A CA 1
ATOM 668 C C . SER A 1 94 ? -8.112 9.632 7.727 1.00 76.19 94 SER A C 1
ATOM 670 O O . SER A 1 94 ? -8.111 10.850 7.530 1.00 76.19 94 SER A O 1
ATOM 672 N N . GLU A 1 95 ? -9.004 9.024 8.502 1.00 75.62 95 GLU A N 1
ATOM 673 C CA . GLU A 1 95 ? -10.071 9.677 9.253 1.00 75.62 95 GLU A CA 1
ATOM 674 C C . GLU A 1 95 ? -9.918 9.344 10.745 1.00 75.62 95 GLU A C 1
ATOM 676 O O . GLU A 1 95 ? -9.775 8.183 11.134 1.00 75.62 95 GLU A O 1
ATOM 681 N N . VAL A 1 96 ? -9.961 10.375 11.596 1.00 70.50 96 VAL A N 1
ATOM 682 C CA . VAL A 1 96 ? -10.031 10.200 13.055 1.00 70.50 96 VAL A CA 1
ATOM 683 C C . VAL A 1 96 ? -11.429 9.709 13.404 1.00 70.50 96 VAL A C 1
ATOM 685 O O . VAL A 1 96 ? -12.415 10.347 13.023 1.00 70.50 96 VAL A O 1
ATOM 688 N N . GLN A 1 97 ? -11.537 8.614 14.155 1.00 68.19 97 GLN A N 1
ATOM 689 C CA . GLN A 1 97 ? -12.840 8.185 14.652 1.00 68.19 97 GLN A CA 1
ATOM 690 C C . GLN A 1 97 ? -13.386 9.217 15.643 1.00 68.19 97 GLN A C 1
ATOM 692 O O . GLN A 1 97 ? -12.784 9.504 16.677 1.00 68.19 97 GLN A O 1
ATOM 697 N N . SER A 1 98 ? -14.576 9.742 15.354 1.00 65.88 98 SER A N 1
ATOM 698 C CA . SER A 1 98 ? -15.270 10.714 16.205 1.00 65.88 98 SER A CA 1
ATOM 699 C C . SER A 1 98 ? -15.694 10.142 17.563 1.00 65.88 98 SER A C 1
ATOM 701 O O . SER A 1 98 ? -15.939 10.904 18.495 1.00 65.88 98 SER A O 1
ATOM 703 N N . ASN A 1 99 ? -15.754 8.812 17.701 1.00 68.44 99 ASN A N 1
ATOM 704 C CA . ASN A 1 99 ? -16.137 8.132 18.935 1.00 68.44 99 ASN A CA 1
ATOM 705 C C . ASN A 1 99 ? -14.948 7.423 19.608 1.00 68.44 99 ASN A C 1
ATOM 707 O O . ASN A 1 99 ? -14.823 6.197 19.600 1.00 68.44 99 ASN A O 1
ATOM 711 N N . ILE A 1 100 ? -14.094 8.237 20.229 1.00 61.38 100 ILE A N 1
ATOM 712 C CA . ILE A 1 100 ? -12.883 7.842 20.970 1.00 61.38 100 ILE A CA 1
ATOM 713 C C . ILE A 1 100 ? -13.179 6.766 22.038 1.00 61.38 100 ILE A C 1
ATOM 715 O O . ILE A 1 100 ? -12.352 5.886 22.272 1.00 61.38 100 ILE A O 1
ATOM 719 N N . GLY A 1 101 ? -14.373 6.785 22.650 1.00 63.62 101 GLY A N 1
ATOM 720 C CA . GLY A 1 101 ? -14.769 5.822 23.686 1.00 63.62 101 GLY A CA 1
ATOM 721 C C . GLY A 1 101 ? -14.924 4.385 23.175 1.00 63.62 101 GLY A C 1
ATOM 722 O O . GLY A 1 101 ? -14.477 3.449 23.832 1.00 63.62 101 GLY A O 1
ATOM 723 N N . ASN A 1 102 ? -15.488 4.198 21.979 1.00 64.06 102 ASN A N 1
ATOM 724 C CA . ASN A 1 102 ? -15.651 2.866 21.379 1.00 64.06 102 ASN A CA 1
ATOM 725 C C . ASN A 1 102 ? -14.352 2.347 20.743 1.00 64.06 102 ASN A C 1
ATOM 727 O O . ASN A 1 102 ? -14.104 1.141 20.723 1.00 64.06 102 ASN A O 1
ATOM 731 N N . SER A 1 103 ? -13.510 3.252 20.248 1.00 61.66 103 SER A N 1
ATOM 732 C CA . SER A 1 103 ? -12.204 2.936 19.660 1.00 61.66 103 SER A CA 1
ATOM 733 C C . SER A 1 103 ? -11.235 2.311 20.683 1.00 61.66 103 SER A C 1
ATOM 735 O O . SER A 1 103 ? -10.585 1.309 20.386 1.00 61.66 103 SER A O 1
ATOM 737 N N . LEU A 1 104 ? -11.213 2.818 21.923 1.00 62.12 104 LEU A N 1
ATOM 738 C CA . LEU A 1 104 ? -10.408 2.252 23.016 1.00 62.12 104 LEU A CA 1
ATOM 739 C C . LEU A 1 104 ? -10.865 0.856 23.454 1.00 62.12 104 LEU A C 1
ATOM 741 O O . LEU A 1 104 ? -10.039 0.019 23.809 1.00 62.12 104 LEU A O 1
ATOM 745 N N . LEU A 1 105 ? -12.174 0.604 23.440 1.00 65.94 105 LEU A N 1
ATOM 746 C CA . LEU A 1 105 ? -12.752 -0.658 23.913 1.00 65.94 105 LEU A CA 1
ATOM 747 C C . LEU A 1 105 ? -12.731 -1.768 22.853 1.00 65.94 105 LEU A C 1
ATOM 749 O O . LEU A 1 105 ? -12.789 -2.943 23.202 1.00 65.94 105 LEU A O 1
ATOM 753 N N . SER A 1 106 ? -12.650 -1.409 21.570 1.00 67.69 106 SER A N 1
ATOM 754 C CA . SER A 1 106 ? -12.610 -2.363 20.451 1.00 67.69 106 SER A CA 1
ATOM 755 C C . SER A 1 106 ? -11.196 -2.787 20.052 1.00 67.69 106 SER A C 1
ATOM 757 O O . SER A 1 106 ? -11.045 -3.745 19.299 1.00 67.69 106 SER A O 1
ATOM 759 N N . GLY A 1 107 ? -10.160 -2.094 20.540 1.00 63.81 107 GLY A N 1
ATOM 760 C CA . GLY A 1 107 ? -8.765 -2.393 20.207 1.00 63.81 107 GLY A CA 1
ATOM 761 C C . GLY A 1 107 ? -8.361 -2.029 18.773 1.00 63.81 107 GLY A C 1
ATOM 762 O O . GLY A 1 107 ? -7.241 -2.323 18.376 1.00 63.81 107 GLY A O 1
ATOM 763 N N . THR A 1 108 ? -9.231 -1.372 17.996 1.00 63.28 108 THR A N 1
ATOM 764 C CA . THR A 1 108 ? -8.976 -1.009 16.587 1.00 63.28 108 THR A CA 1
ATOM 765 C C . THR A 1 108 ? -8.144 0.265 16.408 1.00 63.28 108 THR A C 1
ATOM 767 O O . THR A 1 108 ? -7.858 0.651 15.279 1.00 63.28 108 THR A O 1
ATOM 770 N N . GLY A 1 109 ? -7.801 0.960 17.496 1.00 64.69 109 GLY A N 1
ATOM 771 C CA . GLY A 1 109 ? -7.103 2.247 17.445 1.00 64.69 109 GLY A CA 1
ATOM 772 C C . GLY A 1 109 ? -8.001 3.418 17.022 1.00 64.69 109 GLY A C 1
ATOM 773 O O . GLY A 1 109 ? -9.187 3.249 16.722 1.00 64.69 109 GLY A O 1
ATOM 774 N N . PHE A 1 110 ? -7.446 4.634 17.061 1.00 69.94 110 PHE A N 1
ATOM 775 C CA . PHE A 1 110 ? -8.181 5.906 16.913 1.00 69.94 110 PHE A CA 1
ATOM 776 C C . PHE A 1 110 ? -8.366 6.382 15.464 1.00 69.94 110 PHE A C 1
ATOM 778 O O . PHE A 1 110 ? -9.078 7.362 15.223 1.00 69.94 110 PHE A O 1
ATOM 785 N N . PHE A 1 111 ? -7.741 5.700 14.504 1.00 73.19 111 PHE A N 1
ATOM 786 C CA . PHE A 1 111 ? -7.680 6.105 13.103 1.00 73.19 111 PHE A CA 1
ATOM 787 C C . PHE A 1 111 ? -8.179 4.975 12.207 1.00 73.19 111 PHE A C 1
ATOM 789 O O . PHE A 1 111 ? -7.810 3.815 12.383 1.00 73.19 111 PHE A O 1
ATOM 796 N N . LEU A 1 112 ? -9.026 5.323 11.243 1.00 80.56 112 LEU A N 1
ATOM 797 C CA . LEU A 1 112 ? -9.399 4.442 10.143 1.00 80.56 112 LEU A CA 1
ATOM 798 C C . LEU A 1 112 ? -8.828 5.002 8.852 1.00 80.56 112 LEU A C 1
ATOM 800 O O . LEU A 1 112 ? -8.723 6.217 8.672 1.00 80.56 112 LEU A O 1
ATOM 804 N N . MET A 1 113 ? -8.495 4.109 7.937 1.00 83.31 113 MET A N 1
ATOM 805 C CA . MET A 1 113 ? -8.192 4.458 6.564 1.00 83.31 113 MET A CA 1
ATOM 806 C C . MET A 1 113 ? -9.434 4.207 5.712 1.00 83.31 113 MET A C 1
ATOM 808 O O . MET A 1 113 ? -10.162 3.235 5.918 1.00 83.31 113 MET A O 1
ATOM 812 N N . ARG A 1 114 ? -9.689 5.085 4.749 1.00 87.81 114 ARG A N 1
ATOM 813 C CA . ARG A 1 114 ? -10.764 4.933 3.773 1.00 87.81 114 ARG A CA 1
ATOM 814 C C . ARG A 1 114 ? -10.158 4.890 2.381 1.00 87.81 114 ARG A C 1
ATOM 816 O O . ARG A 1 114 ? -9.514 5.849 1.965 1.00 87.81 114 ARG A O 1
ATOM 823 N N . ALA A 1 115 ? -10.387 3.794 1.670 1.00 90.94 115 ALA A N 1
ATOM 824 C CA . ALA A 1 115 ? -10.041 3.649 0.266 1.00 90.94 115 ALA A CA 1
ATOM 825 C C . ALA A 1 115 ? -11.270 3.929 -0.611 1.00 90.94 115 ALA A C 1
ATOM 827 O O . ALA A 1 115 ? -12.354 3.398 -0.357 1.00 90.94 115 ALA A O 1
ATOM 828 N N . ARG A 1 116 ? -11.097 4.770 -1.635 1.00 92.94 116 ARG A N 1
ATOM 829 C CA . ARG A 1 116 ? -12.129 5.173 -2.603 1.00 92.94 116 ARG A CA 1
ATOM 830 C C . ARG A 1 116 ? -11.583 5.146 -4.020 1.00 92.94 116 ARG A C 1
ATOM 832 O O . ARG A 1 116 ? -10.444 5.535 -4.253 1.00 92.94 116 ARG A O 1
ATOM 839 N N . GLY A 1 117 ? -12.409 4.769 -4.990 1.00 91.75 117 GLY A N 1
ATOM 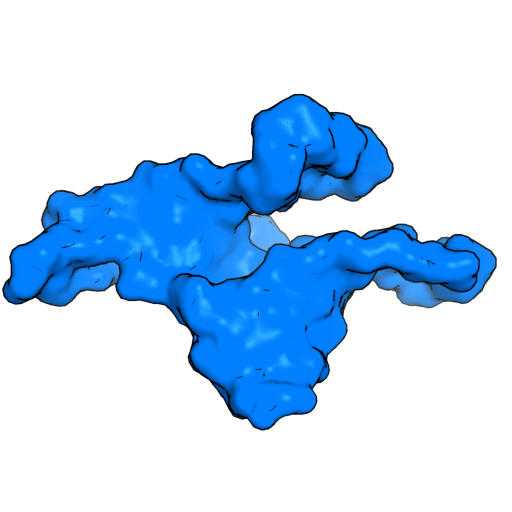840 C CA . GLY A 1 117 ? -12.035 4.802 -6.404 1.00 91.75 117 GLY A CA 1
ATOM 841 C C . GLY A 1 117 ? -12.412 3.520 -7.125 1.00 91.75 117 GLY A C 1
ATOM 842 O O . GLY A 1 117 ? -13.424 2.907 -6.816 1.00 91.75 117 GLY A O 1
ATOM 843 N N . ALA A 1 118 ? -11.623 3.141 -8.127 1.00 94.62 118 ALA A N 1
ATOM 844 C CA . ALA A 1 118 ? -11.780 1.859 -8.802 1.00 94.62 118 ALA A CA 1
ATOM 845 C C . ALA A 1 118 ? -10.412 1.258 -9.107 1.00 94.62 118 ALA A C 1
ATOM 847 O O . ALA A 1 118 ? -9.557 1.945 -9.675 1.00 94.62 118 ALA A O 1
ATOM 848 N N . GLY A 1 119 ? -10.224 -0.003 -8.734 1.00 93.69 119 GLY A N 1
ATOM 849 C CA . GLY A 1 119 ? -8.938 -0.690 -8.817 1.00 93.69 119 GLY A CA 1
ATOM 850 C C . GLY A 1 119 ? -8.862 -1.875 -7.864 1.00 93.69 119 GLY A C 1
ATOM 851 O O . GLY A 1 119 ? -9.888 -2.338 -7.360 1.00 93.69 119 GLY A O 1
ATOM 852 N N . VAL A 1 120 ? -7.647 -2.365 -7.650 1.00 91.50 120 VAL A N 1
ATOM 853 C CA . VAL A 1 120 ? -7.299 -3.344 -6.606 1.00 91.50 120 VAL A CA 1
ATOM 854 C C . VAL A 1 120 ? -6.323 -2.710 -5.629 1.00 91.50 120 VAL A C 1
ATOM 856 O O . VAL A 1 120 ? -5.540 -1.852 -6.092 1.00 91.50 120 VAL A O 1
#

Secondary structure (DSSP, 8-state):
-EEEESS-EEEE-TT-EEEEEETT-HHHHHHHHHHHSS--EEEEEEPPTTS---EEE--SSSS-----PBPTT-EEEEETT---EEETTEEEEEEE-S-HHHHHHHTS-SEEEEEEESB-

Organism: NCBI:txid156133

InterPro domains:
  IPR002838 Mitochondrial biogenesis protein AIM24 [PF01987] (5-119)
  IPR016031 Tryptophan RNA-binding attenuator protein-like domain superfamily [SSF51219] (5-119)
  IPR036983 Mitochondrial biogenesis AIM24 superfamily [G3DSA:3.60.160.10] (1-120)

pLDDT: mean 81.64, std 11.38, range [57.56, 96.12]

Sequence (120 aa):
RARGESDAVVTMSHGVDVKANVSGGVLQGLARSFLTSESFFTTQVTAPAGKPGDVLLAASDPGGIVLHRLQRGEDLLLTSGAYMAGDASVEVTSEVQSNIGNSLLSGTGFFLMRARGAGV

Radius of gyration: 15.2 Å; chains: 1; bounding box: 35×32×47 Å

Foldseek 3Di:
DKKFQPQFWDDKDPQKDKDKDAPPDDVVQVVVCVVQVHHSIMIDIDHPPPDDMDTGTDQPDPDDDDDDWDDAPDKDKAQPSNTGMWHPQKDKDKDFPPCPPVQVVVVSHGIIIIIHGGTD